Protein AF-A0A737YSY7-F1 (afdb_monomer_lite)

Radius of gyration: 17.4 Å; chains: 1; bounding box: 38×29×51 Å

pLDDT: mean 96.59, std 2.74, range [80.38, 98.69]

Structure (mmCIF, N/CA/C/O backbone):
data_AF-A0A737YSY7-F1
#
_entry.id   AF-A0A737YSY7-F1
#
loop_
_atom_site.group_PDB
_atom_site.id
_atom_site.type_symbol
_atom_site.label_atom_id
_atom_site.label_alt_id
_atom_site.label_comp_id
_atom_site.label_asym_id
_atom_site.label_entity_id
_atom_site.label_seq_id
_atom_site.pdbx_PDB_ins_code
_atom_site.Cartn_x
_atom_site.Cartn_y
_atom_site.Cartn_z
_atom_site.occupancy
_atom_site.B_iso_or_equiv
_atom_site.auth_seq_id
_atom_site.auth_comp_id
_atom_site.auth_asym_id
_atom_site.auth_atom_id
_atom_site.pdbx_PDB_model_num
ATOM 1 N N . ARG A 1 1 ? -13.186 1.602 22.359 1.00 80.38 1 ARG A N 1
ATOM 2 C CA . ARG A 1 1 ? -12.128 1.210 23.327 1.00 80.38 1 ARG A CA 1
ATOM 3 C C . ARG A 1 1 ? -12.661 0.271 24.410 1.00 80.38 1 ARG A C 1
ATOM 5 O O . ARG A 1 1 ? -12.109 -0.807 24.559 1.00 80.38 1 ARG A O 1
ATOM 12 N N . GLU A 1 2 ? -13.752 0.613 25.098 1.00 83.50 2 GLU A N 1
ATOM 13 C CA . GLU A 1 2 ? -14.370 -0.243 26.134 1.00 83.50 2 GLU A CA 1
ATOM 14 C C . GLU A 1 2 ? -14.746 -1.647 25.634 1.00 83.50 2 GLU A C 1
ATOM 16 O O . GLU A 1 2 ? -14.447 -2.635 26.296 1.00 83.50 2 GLU A O 1
ATOM 21 N N . THR A 1 3 ? -15.289 -1.763 24.416 1.00 86.44 3 THR A N 1
ATOM 22 C CA . THR A 1 3 ? -15.619 -3.062 23.800 1.00 86.44 3 THR A CA 1
ATOM 23 C C . THR A 1 3 ? -14.412 -3.995 23.664 1.00 86.44 3 THR A C 1
ATOM 25 O O . THR A 1 3 ? -14.547 -5.188 23.905 1.00 86.44 3 THR A O 1
ATOM 28 N N . LEU A 1 4 ? -13.231 -3.471 23.311 1.00 88.81 4 LEU A N 1
ATOM 29 C CA . LEU A 1 4 ? -12.008 -4.277 23.196 1.00 88.81 4 LEU A CA 1
ATOM 30 C C . LEU A 1 4 ? -11.541 -4.758 24.573 1.00 88.81 4 LEU A C 1
ATOM 32 O O . LEU A 1 4 ? -11.237 -5.937 24.729 1.00 88.81 4 LEU A O 1
ATOM 36 N N 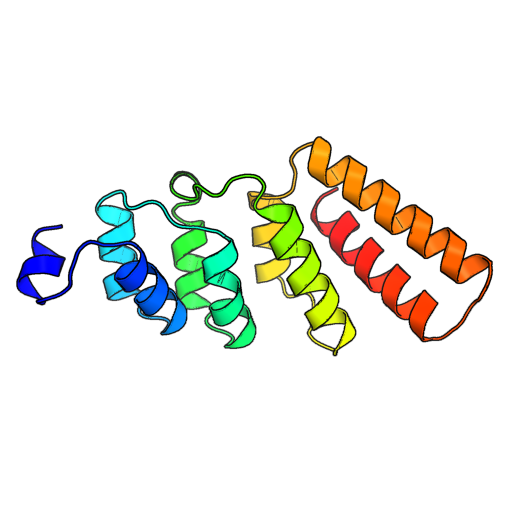. ASN A 1 5 ? -11.600 -3.890 25.587 1.00 87.31 5 ASN A N 1
ATOM 37 C CA . ASN A 1 5 ? -11.286 -4.267 26.965 1.00 87.31 5 ASN A CA 1
ATOM 38 C C . ASN A 1 5 ? -12.226 -5.372 27.480 1.00 87.31 5 ASN A C 1
ATOM 40 O O . ASN A 1 5 ? -11.761 -6.324 28.099 1.00 87.31 5 ASN A O 1
ATOM 44 N N . HIS A 1 6 ? -13.529 -5.299 27.181 1.00 90.81 6 HIS A N 1
ATOM 45 C CA . HIS A 1 6 ? -14.489 -6.356 27.534 1.00 90.81 6 HIS A CA 1
ATOM 46 C C . HIS A 1 6 ? -14.220 -7.684 26.808 1.00 90.81 6 HIS A C 1
ATOM 48 O O . HIS A 1 6 ? -14.585 -8.742 27.311 1.00 90.81 6 HIS A O 1
ATOM 54 N N . MET A 1 7 ? -13.566 -7.643 25.645 1.00 91.31 7 MET A N 1
ATOM 55 C CA . MET A 1 7 ? -13.109 -8.830 24.913 1.00 91.31 7 MET A CA 1
ATOM 56 C C . MET A 1 7 ? -11.739 -9.343 25.396 1.00 91.31 7 MET A C 1
ATOM 58 O O . MET A 1 7 ? -11.232 -10.311 24.836 1.00 91.31 7 MET A O 1
ATOM 62 N N . GLY A 1 8 ? -11.121 -8.701 26.396 1.00 92.06 8 GLY A N 1
ATOM 63 C CA . GLY A 1 8 ? -9.766 -9.026 26.851 1.00 92.06 8 GLY A CA 1
ATOM 64 C C . GLY A 1 8 ? -8.670 -8.641 25.851 1.00 92.06 8 GLY A C 1
ATOM 65 O O . GLY A 1 8 ? -7.577 -9.198 25.898 1.00 92.06 8 GLY A O 1
ATOM 66 N N . ILE A 1 9 ? -8.958 -7.718 24.929 1.00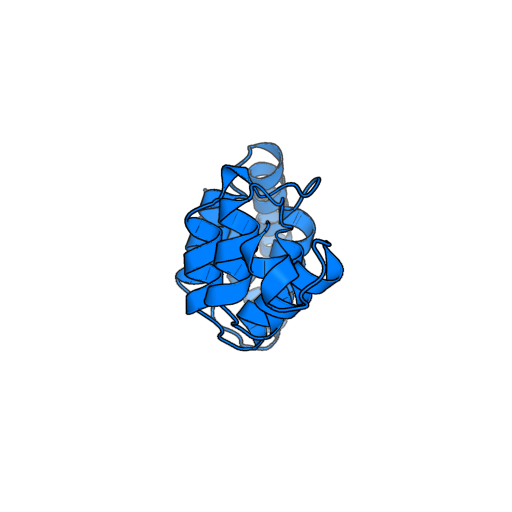 94.44 9 ILE A N 1
ATOM 67 C CA . ILE A 1 9 ? -8.035 -7.273 23.881 1.00 94.44 9 ILE A CA 1
ATOM 68 C C . ILE A 1 9 ? -7.389 -5.951 24.303 1.00 94.44 9 ILE A C 1
ATOM 70 O O . ILE A 1 9 ? -8.077 -4.952 24.521 1.00 94.44 9 ILE A O 1
ATOM 74 N N . THR A 1 10 ? -6.059 -5.937 24.380 1.00 94.81 10 THR A N 1
ATOM 75 C CA . THR A 1 10 ? -5.279 -4.747 24.740 1.00 94.81 10 THR A CA 1
ATOM 76 C C . THR A 1 10 ? -5.335 -3.689 23.639 1.00 94.81 10 THR A C 1
ATOM 78 O O . THR A 1 10 ? -5.218 -3.991 22.453 1.00 94.81 10 THR A O 1
ATOM 81 N N . TRP A 1 11 ? -5.499 -2.422 24.029 1.00 96.00 11 TRP A N 1
ATOM 82 C CA . TRP A 1 11 ? -5.446 -1.291 23.104 1.00 96.00 11 TRP A CA 1
ATOM 83 C C . TRP A 1 11 ? -3.992 -0.882 22.814 1.00 96.00 11 TRP A C 1
ATOM 85 O O . TRP A 1 11 ? -3.446 -0.017 23.500 1.00 96.00 11 TRP A O 1
ATOM 95 N N . ASP A 1 12 ? -3.360 -1.500 21.816 1.00 96.38 12 ASP A N 1
ATOM 96 C CA . ASP A 1 12 ? -1.985 -1.189 21.407 1.00 96.38 12 ASP A CA 1
ATOM 97 C C . ASP A 1 12 ? -1.701 -1.534 19.927 1.00 96.38 12 ASP A C 1
ATOM 99 O O . ASP A 1 12 ? -2.481 -2.210 19.251 1.00 96.38 12 ASP A O 1
ATOM 103 N N . ALA A 1 13 ? -0.572 -1.029 19.411 1.00 97.00 13 ALA A N 1
ATOM 104 C CA . ALA A 1 13 ? -0.203 -1.138 17.997 1.00 97.00 13 ALA A CA 1
ATOM 105 C C . ALA A 1 13 ? 0.132 -2.565 17.568 1.00 97.00 13 ALA A C 1
ATOM 107 O O . ALA A 1 13 ? -0.155 -2.943 16.433 1.00 97.00 13 ALA A O 1
ATOM 108 N N . PHE A 1 14 ? 0.710 -3.362 18.464 1.00 97.00 14 PHE A N 1
ATOM 109 C CA . PHE A 1 14 ? 1.028 -4.753 18.181 1.00 97.00 14 PHE A CA 1
ATOM 110 C C . PHE A 1 14 ? -0.258 -5.561 17.995 1.00 97.00 14 PHE A C 1
ATOM 112 O O . PHE A 1 14 ? -0.402 -6.282 17.009 1.00 97.00 14 PHE A O 1
ATOM 119 N N . THR A 1 15 ? -1.228 -5.369 18.886 1.00 97.50 15 THR A N 1
ATOM 120 C CA . THR A 1 15 ? -2.527 -6.036 18.834 1.00 97.50 15 THR A CA 1
ATOM 121 C C . THR A 1 15 ? -3.327 -5.627 17.595 1.00 97.50 15 THR A C 1
ATOM 123 O O . THR A 1 15 ? -3.873 -6.492 16.905 1.00 97.50 15 THR A O 1
ATOM 126 N N . MET A 1 16 ? -3.343 -4.332 17.255 1.00 97.94 16 MET A N 1
ATOM 127 C CA . MET A 1 16 ? -3.987 -3.839 16.033 1.00 97.94 16 MET A CA 1
ATOM 128 C C . MET A 1 16 ? -3.335 -4.411 14.768 1.00 97.94 16 MET A C 1
ATOM 130 O O . MET A 1 16 ? -4.025 -4.936 13.892 1.00 97.94 16 MET A O 1
ATOM 134 N N . ARG A 1 17 ? -2.000 -4.378 14.685 1.00 98.12 17 ARG A N 1
ATOM 135 C CA . ARG A 1 17 ? -1.256 -4.975 13.571 1.00 98.12 17 ARG A CA 1
ATOM 136 C C . ARG A 1 17 ? -1.568 -6.464 13.426 1.00 98.12 17 ARG A C 1
ATOM 138 O O . ARG A 1 17 ? -1.870 -6.913 12.327 1.00 98.12 17 ARG A O 1
ATOM 145 N N . ALA A 1 18 ? -1.555 -7.217 14.522 1.00 97.88 18 ALA A N 1
ATOM 146 C CA . ALA A 1 18 ? -1.839 -8.646 14.492 1.00 97.88 18 ALA A CA 1
ATOM 147 C C . ALA A 1 18 ? -3.284 -8.952 14.049 1.00 97.88 18 ALA A C 1
ATOM 149 O O . ALA A 1 18 ? -3.524 -9.966 13.397 1.00 97.88 18 ALA A O 1
ATOM 150 N N . ALA A 1 19 ? -4.254 -8.088 14.371 1.00 98.31 19 ALA A N 1
ATOM 151 C CA . ALA A 1 19 ? -5.618 -8.206 13.851 1.00 98.31 19 ALA A CA 1
ATOM 152 C C . ALA A 1 19 ? -5.664 -8.011 12.325 1.00 98.31 19 ALA A C 1
ATOM 154 O O . ALA A 1 19 ? -6.304 -8.802 11.632 1.00 98.31 19 ALA A O 1
ATOM 155 N N . ILE A 1 20 ? -4.920 -7.027 11.799 1.00 98.50 20 ILE A N 1
ATOM 156 C CA . ILE A 1 20 ? -4.785 -6.805 10.350 1.00 98.50 20 ILE A CA 1
ATOM 157 C C . ILE A 1 20 ? -4.175 -8.031 9.665 1.00 98.50 20 ILE A C 1
ATOM 159 O O . ILE A 1 20 ? -4.729 -8.538 8.693 1.00 98.50 20 ILE A O 1
ATOM 163 N N . GLU A 1 21 ? -3.067 -8.546 10.198 1.00 97.38 21 GLU A N 1
ATOM 164 C CA . GLU A 1 21 ? -2.360 -9.701 9.631 1.00 97.38 21 GLU A CA 1
ATOM 165 C C . GLU A 1 21 ? -3.222 -10.975 9.598 1.00 97.38 21 GLU A C 1
ATOM 167 O O . GLU A 1 21 ? -3.024 -11.808 8.721 1.00 97.38 21 GLU A O 1
ATOM 172 N N . ARG A 1 22 ? -4.200 -11.118 10.505 1.00 97.56 22 ARG A N 1
ATOM 173 C CA . ARG A 1 22 ? -5.139 -12.257 10.557 1.00 97.56 22 ARG A CA 1
ATOM 174 C C . ARG A 1 22 ? -6.451 -12.038 9.790 1.00 97.56 22 ARG A C 1
ATOM 176 O O . ARG A 1 22 ? -7.346 -12.873 9.902 1.00 97.56 22 ARG A O 1
ATOM 183 N N . ASN A 1 23 ? -6.598 -10.927 9.063 1.00 98.38 23 ASN A N 1
ATOM 184 C CA . ASN A 1 23 ? -7.861 -10.508 8.436 1.00 98.38 23 ASN A CA 1
ATOM 185 C C . ASN A 1 23 ? -9.036 -10.371 9.435 1.00 98.38 23 ASN A C 1
ATOM 187 O O . ASN A 1 23 ? -10.196 -10.557 9.069 1.00 98.38 23 ASN A O 1
ATOM 191 N N . ASP A 1 24 ? -8.767 -10.046 10.705 1.00 98.19 24 ASP A N 1
ATOM 192 C CA . ASP A 1 24 ? -9.801 -9.874 11.735 1.00 98.19 24 ASP A CA 1
ATOM 193 C C . ASP A 1 24 ? -10.456 -8.492 11.617 1.00 98.19 24 ASP A C 1
ATOM 195 O O . ASP A 1 24 ? -10.179 -7.553 12.367 1.00 98.19 24 ASP A O 1
ATOM 199 N N . THR A 1 25 ? -11.348 -8.364 10.637 1.00 98.25 25 THR A N 1
ATOM 200 C CA . THR A 1 25 ? -12.022 -7.099 10.321 1.00 98.25 25 THR A CA 1
ATOM 201 C C . THR A 1 25 ? -12.846 -6.554 11.483 1.00 98.25 25 THR A C 1
ATOM 203 O O . THR A 1 25 ? -12.970 -5.336 11.618 1.00 98.25 25 THR A O 1
ATOM 206 N N . ARG A 1 26 ? -13.367 -7.417 12.364 1.00 97.69 26 ARG A N 1
ATOM 207 C CA . ARG A 1 26 ? -14.130 -7.000 13.545 1.00 97.69 26 ARG A CA 1
ATOM 208 C C . ARG A 1 26 ? -13.231 -6.280 14.541 1.00 97.69 26 ARG A C 1
ATOM 210 O O . ARG A 1 26 ? -13.562 -5.174 14.965 1.00 97.69 26 ARG A O 1
ATOM 217 N N . VAL A 1 27 ? -12.112 -6.893 14.925 1.00 97.88 27 VAL A N 1
ATOM 218 C CA . VAL A 1 27 ? -11.180 -6.282 15.881 1.00 97.88 27 VAL A CA 1
ATOM 219 C C . VAL A 1 27 ? -10.521 -5.052 15.262 1.00 97.88 27 VAL A C 1
ATOM 221 O O . VAL A 1 27 ? -10.511 -3.995 15.894 1.00 97.88 27 VAL A O 1
ATOM 224 N N . THR A 1 28 ? -10.073 -5.136 14.005 1.00 98.56 28 THR A N 1
ATOM 225 C CA . THR A 1 28 ? -9.514 -3.991 13.272 1.00 98.56 28 THR A CA 1
ATOM 226 C C . THR A 1 28 ? -10.498 -2.818 13.223 1.00 98.56 28 THR A C 1
ATOM 228 O O . THR A 1 28 ? -10.107 -1.683 13.495 1.00 98.56 28 THR A O 1
ATOM 231 N N . ALA A 1 29 ? -11.788 -3.057 12.956 1.00 98.38 29 ALA A N 1
ATOM 232 C CA . ALA A 1 29 ? -12.790 -1.993 12.932 1.00 98.38 29 ALA A CA 1
ATOM 233 C C . ALA A 1 29 ? -12.945 -1.308 14.296 1.00 98.38 29 ALA A C 1
ATOM 235 O O . ALA A 1 29 ? -13.040 -0.085 14.345 1.00 98.38 29 ALA A O 1
ATOM 236 N N . LEU A 1 30 ? -12.920 -2.059 15.403 1.00 98.12 30 LEU A N 1
ATOM 237 C CA . LEU A 1 30 ? -13.020 -1.483 16.750 1.00 98.12 30 LEU A CA 1
ATOM 238 C C . LEU A 1 30 ? -11.838 -0.561 17.087 1.00 98.12 30 LEU A C 1
ATOM 240 O O . LEU A 1 30 ? -12.024 0.459 17.757 1.00 98.12 30 LEU A O 1
ATOM 244 N N . PHE A 1 31 ? -10.635 -0.897 16.617 1.00 98.38 31 PHE A N 1
ATOM 245 C CA . PHE A 1 31 ? -9.462 -0.030 16.731 1.00 98.38 31 PHE A CA 1
ATOM 246 C C . PHE A 1 31 ? -9.611 1.245 15.895 1.00 98.38 31 PHE A C 1
ATOM 248 O O . PHE A 1 31 ? -9.436 2.346 16.416 1.00 98.38 31 PHE A O 1
ATOM 255 N N . LEU A 1 32 ? -10.000 1.122 14.624 1.00 98.19 32 LEU A N 1
ATOM 256 C CA . LEU A 1 32 ? -10.174 2.276 13.732 1.00 98.19 32 LEU A CA 1
ATOM 257 C C . LEU A 1 32 ? -11.292 3.212 14.214 1.00 98.19 32 LEU A C 1
ATOM 259 O O . LEU A 1 32 ? -11.122 4.426 14.240 1.00 98.19 32 LEU A O 1
ATOM 263 N N . GLN A 1 33 ? -12.417 2.660 14.672 1.00 97.06 33 GLN A N 1
ATOM 264 C CA . GLN A 1 33 ? -13.532 3.431 15.235 1.00 97.06 33 GLN A CA 1
ATOM 265 C C . GLN A 1 33 ? -13.146 4.186 16.508 1.00 97.06 33 GLN A C 1
ATOM 267 O O . GLN A 1 33 ? -13.676 5.262 16.767 1.00 97.06 33 GLN A O 1
ATOM 272 N N . GLY A 1 34 ? -12.224 3.644 17.307 1.00 95.94 34 GLY A N 1
ATOM 273 C CA . GLY A 1 34 ? -11.680 4.351 18.465 1.00 95.94 34 GLY A CA 1
ATOM 274 C C . GLY A 1 34 ? -10.531 5.309 18.131 1.00 95.94 34 GLY A C 1
ATOM 275 O O . GLY A 1 34 ? -9.900 5.803 19.061 1.00 95.94 34 GLY A O 1
ATOM 276 N N . GLY A 1 35 ? -10.248 5.556 16.847 1.00 97.19 35 GLY A N 1
ATOM 277 C CA . GLY A 1 35 ? -9.251 6.527 16.392 1.00 97.19 35 GLY A CA 1
ATOM 278 C C . GLY A 1 35 ? -7.807 6.038 16.466 1.00 97.19 35 GLY A C 1
ATOM 279 O O . GLY A 1 35 ? -6.894 6.854 16.538 1.00 97.19 35 GLY A O 1
ATOM 280 N N . MET A 1 36 ? -7.576 4.723 16.492 1.00 97.62 36 MET A N 1
ATOM 281 C CA . MET A 1 36 ? -6.215 4.196 16.477 1.00 97.62 36 MET A CA 1
ATOM 282 C C . MET A 1 36 ? -5.553 4.418 15.116 1.00 97.62 36 MET A C 1
ATOM 284 O O . MET A 1 36 ? -6.072 3.967 14.092 1.00 97.62 36 MET A O 1
ATOM 288 N N . ASN A 1 37 ? -4.373 5.037 15.128 1.00 98.31 37 ASN A N 1
ATOM 289 C CA . ASN A 1 37 ? -3.537 5.146 13.940 1.00 98.31 37 ASN A CA 1
ATOM 290 C C . ASN A 1 37 ? -3.051 3.768 13.465 1.00 98.31 37 ASN A C 1
ATOM 292 O O . ASN A 1 37 ? -2.858 2.841 14.259 1.00 98.31 37 ASN A O 1
ATOM 296 N N . TRP A 1 38 ? -2.813 3.655 12.162 1.00 98.12 38 TRP A N 1
ATOM 297 C CA . TRP A 1 38 ? -2.263 2.468 11.516 1.00 98.12 38 TRP A CA 1
ATOM 298 C C . TRP A 1 38 ? -1.146 2.833 10.535 1.00 98.12 38 TRP A C 1
ATOM 300 O O . TRP A 1 38 ? -0.997 3.989 10.149 1.00 98.12 38 TRP A O 1
ATOM 310 N N . GLN A 1 39 ? -0.334 1.851 10.143 1.00 98.06 39 GLN A N 1
ATOM 311 C CA . GLN A 1 39 ? 0.798 2.058 9.232 1.00 98.06 39 GLN A CA 1
ATOM 312 C C . GLN A 1 39 ? 0.590 1.289 7.930 1.00 98.06 39 GLN A C 1
ATOM 314 O O . GLN A 1 39 ? 0.130 0.144 7.948 1.00 98.06 39 GLN A O 1
ATOM 319 N N . LEU A 1 40 ? 0.980 1.885 6.801 1.00 97.44 40 LEU A N 1
ATOM 320 C CA . LEU A 1 40 ? 0.905 1.236 5.493 1.00 97.44 40 LEU A CA 1
ATOM 321 C C . LEU A 1 40 ? 1.737 -0.050 5.465 1.00 97.44 40 LEU A C 1
ATOM 323 O O . LEU A 1 40 ? 1.297 -1.053 4.907 1.00 97.44 40 LEU A O 1
ATOM 327 N N . ALA A 1 41 ? 2.884 -0.067 6.142 1.00 96.50 41 ALA A N 1
ATOM 328 C CA . ALA A 1 41 ? 3.731 -1.246 6.290 1.00 96.50 41 ALA A CA 1
ATOM 329 C C . ALA A 1 41 ? 3.011 -2.467 6.898 1.00 96.50 41 ALA A C 1
ATOM 331 O O . ALA A 1 41 ? 3.413 -3.600 6.645 1.00 96.50 41 ALA A O 1
ATOM 332 N N . TRP A 1 42 ? 1.943 -2.279 7.683 1.00 97.12 42 TRP A N 1
ATOM 333 C CA . TRP A 1 42 ? 1.184 -3.396 8.266 1.00 97.12 42 TRP A CA 1
ATOM 334 C C . TRP A 1 42 ? 0.311 -4.118 7.233 1.00 97.12 42 TRP A C 1
ATOM 336 O O . TRP A 1 42 ? -0.164 -5.221 7.485 1.00 97.12 42 TRP A O 1
ATOM 346 N N . THR A 1 43 ? 0.119 -3.519 6.055 1.00 97.56 43 THR A N 1
ATOM 347 C CA . THR A 1 43 ? -0.658 -4.116 4.964 1.00 97.56 43 THR A CA 1
ATOM 348 C C . THR A 1 43 ? 0.134 -5.129 4.146 1.00 97.56 43 THR A C 1
ATOM 350 O O . THR A 1 43 ? -0.480 -5.933 3.454 1.00 97.56 43 THR A O 1
ATOM 353 N N . GLU A 1 44 ? 1.468 -5.146 4.241 1.00 94.19 44 GLU A N 1
ATOM 354 C CA . GLU A 1 44 ? 2.335 -6.012 3.425 1.00 94.19 44 GLU A CA 1
ATOM 355 C C . GLU A 1 44 ? 1.967 -7.495 3.575 1.00 94.19 44 GLU A C 1
ATOM 357 O O . GLU A 1 44 ? 1.715 -8.182 2.585 1.00 94.19 44 GLU A O 1
ATOM 362 N N . GLN A 1 45 ? 1.836 -7.975 4.815 1.00 94.81 45 GLN A N 1
ATOM 363 C CA . GLN A 1 45 ? 1.446 -9.361 5.080 1.00 94.81 45 GLN A CA 1
ATOM 364 C C . GLN A 1 45 ? 0.009 -9.650 4.621 1.00 94.81 45 GLN A C 1
ATOM 366 O O . GLN A 1 45 ? -0.263 -10.725 4.091 1.00 94.81 45 GLN A O 1
ATOM 371 N N . ALA A 1 46 ? -0.906 -8.690 4.786 1.00 97.50 46 ALA A N 1
ATOM 372 C CA . ALA A 1 46 ? -2.287 -8.827 4.331 1.00 97.50 46 ALA A CA 1
ATOM 373 C C . ALA A 1 46 ? -2.374 -8.910 2.794 1.00 97.50 46 ALA A C 1
ATOM 375 O O . ALA A 1 46 ? -3.151 -9.704 2.268 1.00 97.50 46 ALA A O 1
ATOM 376 N N . PHE A 1 47 ? -1.544 -8.159 2.064 1.00 97.31 47 PHE A N 1
ATOM 377 C CA . PHE A 1 47 ? -1.409 -8.287 0.612 1.00 97.31 47 PHE A CA 1
ATOM 378 C C . PHE A 1 47 ? -0.864 -9.660 0.214 1.00 97.31 47 PHE A C 1
ATOM 380 O O . PHE A 1 47 ? -1.476 -10.331 -0.618 1.00 97.31 47 PHE A O 1
ATOM 387 N N . ALA A 1 48 ? 0.230 -10.102 0.843 1.00 94.62 48 ALA A N 1
ATOM 388 C CA . ALA A 1 48 ? 0.848 -11.398 0.564 1.00 94.62 48 ALA A CA 1
ATOM 389 C C . ALA A 1 48 ? -0.107 -12.577 0.827 1.00 94.62 48 ALA A C 1
ATOM 391 O O . ALA A 1 48 ? -0.111 -13.556 0.083 1.00 94.62 48 ALA A O 1
ATOM 392 N N . ALA A 1 49 ? -0.952 -12.467 1.855 1.00 95.88 49 ALA A N 1
ATOM 393 C CA . ALA A 1 49 ? -1.934 -13.482 2.224 1.00 95.88 49 ALA A CA 1
ATOM 394 C C . ALA A 1 49 ? -3.299 -13.324 1.517 1.00 95.88 49 ALA A C 1
ATOM 396 O O . ALA A 1 49 ? -4.224 -14.094 1.778 1.00 95.88 49 ALA A O 1
ATOM 397 N N . GLY A 1 50 ? -3.460 -12.331 0.632 1.00 96.00 50 GLY A N 1
ATOM 398 C CA . GLY A 1 50 ? -4.705 -12.104 -0.110 1.00 96.00 50 GLY A CA 1
ATOM 399 C C . GLY A 1 50 ? -5.889 -11.659 0.759 1.00 96.00 50 GLY A C 1
ATOM 400 O O . GLY A 1 50 ? -7.041 -11.908 0.413 1.00 96.00 50 GLY A O 1
ATOM 401 N N . HIS A 1 51 ? -5.630 -11.014 1.895 1.00 97.81 51 HIS A N 1
ATOM 402 C CA . HIS A 1 51 ? -6.628 -10.580 2.876 1.00 97.81 51 HIS A CA 1
ATOM 403 C C . HIS A 1 51 ? -7.334 -9.293 2.424 1.00 97.81 51 HIS A C 1
ATOM 405 O O . HIS A 1 51 ? -7.110 -8.200 2.943 1.00 97.81 51 HIS A O 1
ATOM 411 N N . THR A 1 52 ? -8.179 -9.397 1.399 1.00 96.31 52 THR A N 1
ATOM 412 C CA . THR A 1 52 ? -8.782 -8.224 0.749 1.00 96.31 52 THR A CA 1
ATOM 413 C C . THR A 1 52 ? -9.748 -7.448 1.640 1.00 96.31 52 THR A C 1
ATOM 415 O O . THR A 1 52 ? -9.874 -6.239 1.473 1.00 96.31 52 THR A O 1
ATOM 418 N N . GLU A 1 53 ? -10.433 -8.107 2.575 1.00 98.31 53 GLU A N 1
ATOM 419 C CA . GLU A 1 53 ? -11.474 -7.478 3.398 1.00 98.31 53 GLU A CA 1
ATOM 420 C C . GLU A 1 53 ? -10.885 -6.463 4.379 1.00 98.31 53 GLU A C 1
ATOM 422 O O . GLU A 1 53 ? -11.369 -5.333 4.476 1.00 98.31 53 GLU A O 1
ATOM 427 N N . VAL A 1 54 ? -9.801 -6.827 5.070 1.00 98.62 54 VAL A N 1
ATOM 428 C CA . VAL A 1 54 ? -9.131 -5.904 5.988 1.00 98.62 54 VAL A CA 1
ATOM 429 C C . VAL A 1 54 ? -8.434 -4.762 5.251 1.00 98.62 54 VAL A C 1
ATOM 431 O O . VAL A 1 54 ? -8.459 -3.627 5.721 1.00 98.62 54 VAL A O 1
ATOM 434 N N . LEU A 1 55 ? -7.900 -5.016 4.052 1.00 98.69 55 LEU A N 1
ATOM 435 C CA . LEU A 1 55 ? -7.346 -3.970 3.188 1.00 98.69 55 LEU A CA 1
ATOM 436 C C . LEU A 1 55 ? -8.432 -2.961 2.771 1.00 98.69 55 LEU A C 1
ATOM 438 O O . LEU A 1 55 ? -8.258 -1.749 2.890 1.00 98.69 55 LEU A O 1
ATOM 442 N N . GLN A 1 56 ? -9.608 -3.444 2.364 1.00 98.56 56 GLN A N 1
ATOM 443 C CA . GLN A 1 56 ? -10.752 -2.575 2.069 1.00 98.56 56 GLN A CA 1
ATOM 444 C C . GLN A 1 56 ? -11.215 -1.786 3.293 1.00 98.56 56 GLN A C 1
ATOM 446 O O . GLN A 1 56 ? -11.598 -0.625 3.162 1.00 98.56 56 GLN A O 1
ATOM 451 N N . LEU A 1 57 ? -11.195 -2.402 4.477 1.00 98.69 57 LEU A N 1
ATOM 452 C CA . LEU A 1 57 ? -11.548 -1.728 5.720 1.00 98.69 57 LEU A CA 1
ATOM 453 C C . LEU A 1 57 ? -10.585 -0.572 6.019 1.00 98.69 57 LEU A C 1
ATOM 455 O O . LEU A 1 57 ? -11.049 0.528 6.304 1.00 98.69 57 LEU A O 1
ATOM 459 N N . LEU A 1 58 ? -9.272 -0.784 5.906 1.00 98.69 58 LEU A N 1
ATOM 460 C CA . LEU A 1 58 ? -8.266 0.259 6.150 1.00 98.69 58 LEU A CA 1
ATOM 461 C C . LEU A 1 58 ? -8.420 1.450 5.190 1.00 98.69 58 LEU A C 1
ATOM 463 O O . LEU A 1 58 ? -8.302 2.598 5.616 1.00 98.69 58 LEU A O 1
ATOM 467 N N . LEU A 1 59 ? -8.783 1.204 3.926 1.00 98.44 59 LEU A N 1
ATOM 468 C CA . LEU A 1 59 ? -9.071 2.262 2.946 1.00 98.44 59 LEU A CA 1
ATOM 469 C C . LEU A 1 59 ? -10.293 3.128 3.291 1.00 98.44 59 LEU A C 1
ATOM 471 O O . LEU A 1 59 ? -10.441 4.207 2.724 1.00 98.44 59 LEU A O 1
ATOM 475 N N . ARG A 1 60 ? -11.157 2.709 4.225 1.00 98.31 60 ARG A N 1
ATOM 476 C CA . ARG A 1 60 ? -12.241 3.560 4.758 1.00 98.31 60 ARG A CA 1
ATOM 477 C C . ARG A 1 60 ? -11.748 4.545 5.818 1.00 98.31 60 ARG A C 1
ATOM 479 O O . ARG A 1 60 ? -12.459 5.492 6.137 1.00 98.31 60 ARG A O 1
ATOM 486 N N . TYR A 1 61 ? -10.542 4.338 6.342 1.00 98.31 61 TYR A N 1
ATOM 487 C CA . TYR A 1 61 ? -9.920 5.161 7.378 1.00 98.31 61 TYR A CA 1
ATOM 488 C C . TYR A 1 61 ? -8.538 5.689 6.941 1.00 98.31 61 TYR A C 1
ATOM 490 O O . TYR A 1 61 ? -7.570 5.563 7.697 1.00 98.31 61 TYR A O 1
ATOM 498 N N . PRO A 1 62 ? -8.401 6.305 5.747 1.00 97.25 62 PRO A N 1
ATOM 499 C CA . PRO A 1 62 ? -7.100 6.745 5.241 1.00 97.25 62 PRO A CA 1
ATOM 500 C C . PRO A 1 62 ? -6.487 7.854 6.107 1.00 97.25 62 PRO A C 1
ATOM 502 O O . PRO A 1 62 ? -5.271 7.926 6.229 1.00 97.25 62 PRO A O 1
ATOM 505 N N . ALA A 1 63 ? -7.318 8.670 6.766 1.00 97.44 63 ALA A N 1
ATOM 506 C CA . ALA A 1 63 ? -6.876 9.733 7.670 1.00 97.44 63 ALA A CA 1
ATOM 507 C C . ALA A 1 63 ? -6.202 9.221 8.958 1.00 97.44 63 ALA A C 1
ATOM 509 O O . ALA A 1 63 ? -5.539 9.997 9.635 1.00 97.44 63 ALA A O 1
ATOM 510 N N . LEU A 1 64 ? -6.372 7.936 9.296 1.00 98.12 64 LEU A N 1
ATOM 511 C CA . LEU A 1 64 ? -5.698 7.297 10.433 1.00 98.12 64 LEU A CA 1
ATOM 512 C C . LEU A 1 64 ? -4.367 6.635 10.032 1.00 98.12 64 LEU A C 1
ATOM 514 O O . LEU A 1 64 ? -3.695 6.062 10.886 1.00 98.12 64 LEU A O 1
ATOM 518 N N . MET A 1 65 ? -3.983 6.678 8.751 1.00 97.81 65 MET A N 1
ATOM 519 C CA . MET A 1 65 ? -2.675 6.194 8.313 1.00 97.81 65 MET A CA 1
ATOM 520 C C . MET A 1 65 ? -1.600 7.204 8.731 1.00 97.81 65 MET A C 1
ATOM 522 O O . MET A 1 65 ? -1.543 8.308 8.193 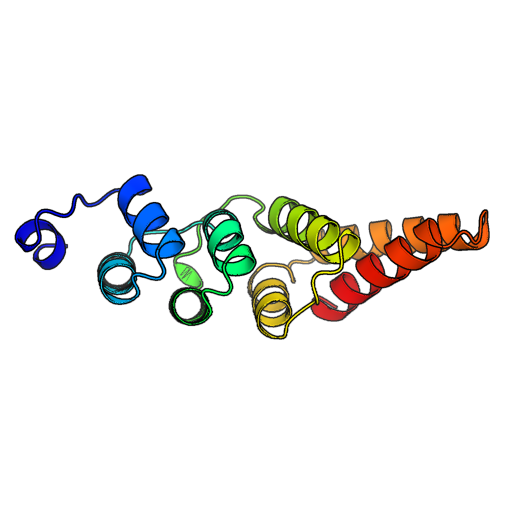1.00 97.81 65 MET A O 1
ATOM 526 N N . ASP A 1 66 ? -0.751 6.816 9.681 1.00 95.81 66 ASP A N 1
ATOM 527 C CA . ASP A 1 66 ? 0.295 7.658 10.269 1.00 95.81 66 ASP A CA 1
ATOM 528 C C . ASP A 1 66 ? 1.646 6.941 10.197 1.00 95.81 66 ASP A C 1
ATOM 530 O O . ASP A 1 66 ? 2.173 6.382 11.163 1.00 95.81 66 ASP A O 1
ATOM 534 N N . GLU A 1 67 ? 2.189 6.890 8.986 1.00 95.69 67 GLU A N 1
ATOM 535 C CA . GLU A 1 67 ? 3.535 6.403 8.732 1.00 95.69 67 GLU A CA 1
ATOM 536 C C . GLU A 1 67 ? 4.344 7.476 8.006 1.00 95.69 67 GLU A C 1
ATOM 538 O O . GLU A 1 67 ? 3.916 8.064 7.012 1.00 95.69 67 GLU A O 1
ATOM 543 N N . VAL A 1 68 ? 5.560 7.723 8.489 1.00 92.88 68 VAL A N 1
ATOM 544 C CA . VAL A 1 68 ? 6.474 8.685 7.874 1.00 92.88 68 VAL A CA 1
ATOM 545 C C . VAL A 1 68 ? 7.069 8.076 6.605 1.00 92.88 68 VAL A C 1
ATOM 547 O O . VAL A 1 68 ? 7.808 7.098 6.665 1.00 92.88 68 VAL A O 1
ATOM 550 N N . LYS A 1 69 ? 6.821 8.711 5.452 1.00 90.81 69 LYS A N 1
ATOM 551 C CA . LYS A 1 69 ? 7.320 8.282 4.124 1.00 90.81 69 LYS A CA 1
ATOM 552 C C . LYS A 1 69 ? 6.900 6.837 3.755 1.00 90.81 69 LYS A C 1
ATOM 554 O O . LYS A 1 69 ? 7.755 6.041 3.352 1.00 90.81 69 LYS A O 1
ATOM 559 N N . PRO A 1 70 ? 5.594 6.517 3.783 1.00 93.56 70 PRO A N 1
ATOM 560 C CA . PRO A 1 70 ? 5.092 5.138 3.703 1.00 93.56 70 PRO A CA 1
ATOM 561 C C . PRO A 1 70 ? 5.365 4.478 2.339 1.00 93.56 70 PRO A C 1
ATOM 563 O O . PRO A 1 70 ? 5.605 3.277 2.217 1.00 93.56 70 PRO A O 1
ATOM 566 N N . CYS A 1 71 ? 5.408 5.288 1.283 1.00 96.38 71 CYS A N 1
ATOM 567 C CA . CYS A 1 71 ? 5.470 4.809 -0.094 1.00 96.38 71 CYS A CA 1
ATOM 568 C C . CYS A 1 71 ? 6.791 4.190 -0.501 1.00 96.38 71 CYS A C 1
ATOM 570 O O . CYS A 1 71 ? 6.807 3.311 -1.356 1.00 96.38 71 CYS A O 1
ATOM 572 N N . ARG A 1 72 ? 7.914 4.624 0.086 1.00 93.56 72 ARG A N 1
ATOM 573 C CA . ARG A 1 72 ? 9.220 4.080 -0.302 1.00 93.56 72 ARG A CA 1
ATOM 574 C C . ARG A 1 72 ? 9.277 2.584 -0.024 1.00 93.56 72 ARG A C 1
ATOM 576 O O . ARG A 1 72 ? 9.716 1.830 -0.890 1.00 93.56 72 ARG A O 1
ATOM 583 N N . ARG A 1 73 ? 8.854 2.183 1.175 1.00 94.50 73 ARG A N 1
ATOM 584 C CA . ARG A 1 73 ? 8.836 0.783 1.586 1.00 94.50 73 ARG A CA 1
ATOM 585 C C . ARG A 1 73 ? 7.797 0.013 0.778 1.00 94.50 73 ARG A C 1
ATOM 587 O O . ARG A 1 73 ? 8.169 -0.941 0.108 1.00 94.50 73 ARG A O 1
ATOM 594 N N . PHE A 1 74 ? 6.563 0.512 0.733 1.00 97.19 74 PHE A N 1
ATOM 595 C CA . PHE A 1 74 ? 5.465 -0.136 0.016 1.00 97.19 74 PHE A CA 1
ATOM 596 C C . PHE A 1 74 ? 5.784 -0.414 -1.462 1.00 97.19 74 PHE A C 1
ATOM 598 O O . PHE A 1 74 ? 5.654 -1.546 -1.919 1.00 97.19 74 PHE A O 1
ATOM 605 N N . ILE A 1 75 ? 6.294 0.582 -2.198 1.00 97.56 75 ILE A N 1
ATOM 606 C CA . ILE A 1 75 ? 6.697 0.425 -3.605 1.00 97.56 75 ILE A CA 1
ATOM 607 C C . ILE A 1 75 ? 7.849 -0.576 -3.753 1.00 97.56 75 ILE A C 1
ATOM 609 O O . ILE A 1 75 ? 7.875 -1.331 -4.723 1.00 97.56 75 ILE A O 1
ATOM 613 N N . THR A 1 76 ? 8.800 -0.600 -2.814 1.00 96.00 76 THR A N 1
ATOM 614 C CA . THR A 1 76 ? 9.935 -1.538 -2.860 1.00 96.00 76 THR A CA 1
ATOM 615 C C . THR A 1 76 ? 9.458 -2.978 -2.682 1.00 96.00 76 THR A C 1
ATOM 617 O O . THR A 1 76 ? 9.821 -3.832 -3.490 1.00 96.00 76 THR A O 1
ATOM 620 N N . THR A 1 77 ? 8.615 -3.227 -1.675 1.00 96.06 77 THR A N 1
ATOM 621 C CA . THR A 1 77 ? 8.011 -4.541 -1.410 1.00 96.06 77 THR A CA 1
ATOM 622 C C . THR A 1 77 ? 7.187 -5.000 -2.614 1.00 96.06 77 THR A C 1
ATOM 624 O O . THR A 1 77 ? 7.480 -6.040 -3.196 1.00 96.06 77 THR A O 1
ATOM 627 N N . LEU A 1 78 ? 6.270 -4.155 -3.097 1.00 97.62 78 LEU A N 1
ATOM 628 C CA . LEU A 1 78 ? 5.446 -4.430 -4.276 1.00 97.62 78 LEU A CA 1
ATOM 629 C C . LEU A 1 78 ? 6.281 -4.719 -5.533 1.00 97.62 78 LEU A C 1
ATOM 631 O O . LEU A 1 78 ? 5.997 -5.658 -6.274 1.00 97.62 78 LEU A O 1
ATOM 635 N N . SER A 1 79 ? 7.336 -3.937 -5.777 1.00 97.50 79 SER A N 1
ATOM 636 C CA . SER A 1 79 ? 8.234 -4.159 -6.916 1.00 97.50 79 SER A CA 1
ATOM 637 C C . SER A 1 79 ? 8.928 -5.519 -6.831 1.00 97.50 79 SER A C 1
ATOM 639 O O . SER A 1 79 ? 9.101 -6.186 -7.853 1.00 97.50 79 SER A O 1
ATOM 641 N N . HIS A 1 80 ? 9.332 -5.934 -5.627 1.00 96.56 80 HIS A N 1
ATOM 642 C CA . HIS A 1 80 ? 9.948 -7.237 -5.413 1.00 96.56 80 HIS A CA 1
ATOM 643 C C . HIS A 1 80 ? 8.940 -8.374 -5.612 1.00 96.56 80 HIS A C 1
ATOM 645 O O . HIS A 1 80 ? 9.236 -9.308 -6.358 1.00 96.56 80 HIS A O 1
ATOM 651 N N . ASP A 1 81 ? 7.733 -8.262 -5.065 1.00 96.25 81 ASP A N 1
ATOM 652 C CA . ASP A 1 81 ? 6.680 -9.263 -5.257 1.00 96.25 81 ASP A CA 1
ATOM 653 C C . ASP A 1 81 ? 6.341 -9.428 -6.746 1.00 96.25 81 ASP A C 1
ATOM 655 O O . ASP A 1 81 ? 6.294 -10.545 -7.270 1.00 96.25 81 ASP A O 1
ATOM 659 N N . MET A 1 82 ? 6.221 -8.314 -7.477 1.00 97.62 82 MET A N 1
ATOM 660 C CA . MET A 1 82 ? 6.024 -8.326 -8.930 1.00 97.62 82 MET A CA 1
ATOM 661 C C . MET A 1 82 ? 7.201 -8.959 -9.680 1.00 97.62 82 MET A C 1
ATOM 663 O O . MET A 1 82 ? 7.003 -9.656 -10.677 1.00 97.62 82 MET A O 1
ATOM 667 N N . SER A 1 83 ? 8.434 -8.766 -9.201 1.00 97.12 83 SER A N 1
ATOM 668 C CA . SER A 1 83 ? 9.629 -9.390 -9.787 1.00 97.12 83 SER A CA 1
ATOM 669 C C . SER A 1 83 ? 9.649 -10.917 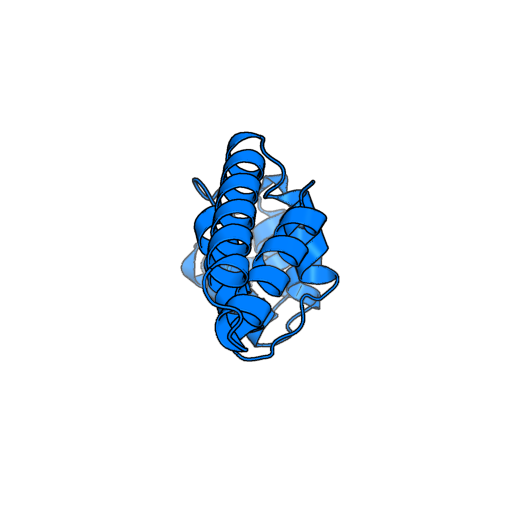-9.636 1.00 97.12 83 SER A C 1
ATOM 671 O O . SER A 1 83 ? 10.257 -11.590 -10.479 1.00 97.12 83 SER A O 1
ATOM 673 N N . SER A 1 84 ? 8.950 -11.425 -8.612 1.00 96.00 84 SER A N 1
ATOM 674 C CA . SER A 1 84 ? 8.721 -12.842 -8.300 1.00 96.00 84 SER A CA 1
ATOM 675 C C . SER A 1 84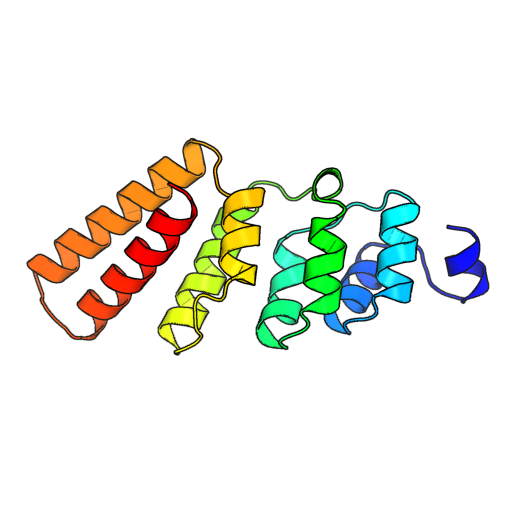 ? 7.460 -13.414 -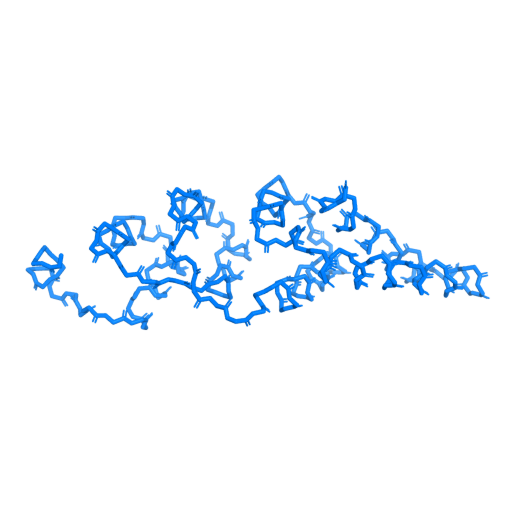8.967 1.00 96.00 84 SER A C 1
ATOM 677 O O . SER A 1 84 ? 7.182 -14.602 -8.832 1.00 96.00 84 SER A O 1
ATOM 679 N N . GLY A 1 85 ? 6.711 -12.596 -9.718 1.00 95.19 85 GLY A N 1
ATOM 680 C CA . GLY A 1 85 ? 5.542 -13.019 -10.494 1.00 95.19 85 GLY A CA 1
ATOM 681 C C . GLY A 1 85 ? 4.186 -12.608 -9.915 1.00 95.19 85 GLY A C 1
ATOM 682 O O . GLY A 1 85 ? 3.167 -12.893 -10.544 1.00 95.19 85 GLY A O 1
ATOM 683 N N . ALA A 1 86 ? 4.140 -11.920 -8.768 1.00 95.56 86 ALA A N 1
ATOM 684 C CA . ALA A 1 86 ? 2.880 -11.424 -8.223 1.00 95.56 86 ALA A CA 1
ATOM 685 C C . ALA A 1 86 ? 2.264 -10.342 -9.139 1.00 95.56 86 ALA A C 1
ATOM 687 O O . ALA A 1 86 ? 2.977 -9.499 -9.692 1.00 95.56 86 ALA A O 1
ATOM 688 N N . PRO A 1 87 ? 0.935 -10.325 -9.328 1.00 95.56 87 PRO A N 1
ATOM 689 C CA . PRO A 1 87 ? 0.293 -9.315 -10.156 1.00 95.56 87 PRO A CA 1
ATOM 690 C C . PRO A 1 87 ? 0.150 -7.974 -9.420 1.00 95.56 87 PRO A C 1
ATOM 692 O O . PRO A 1 87 ? -0.168 -7.925 -8.232 1.00 95.56 87 PRO A O 1
ATOM 695 N N . LEU A 1 88 ? 0.239 -6.867 -10.166 1.00 97.56 88 LEU A N 1
ATOM 696 C CA . LEU A 1 88 ? -0.217 -5.556 -9.695 1.00 97.56 88 LEU A CA 1
ATOM 697 C C . LEU A 1 88 ? -1.754 -5.513 -9.690 1.00 97.56 88 LEU A C 1
ATOM 699 O O . LEU A 1 88 ? -2.389 -5.139 -10.679 1.00 97.56 88 LEU A O 1
ATOM 703 N N . THR A 1 89 ? -2.356 -5.950 -8.586 1.00 97.31 89 THR A N 1
ATOM 704 C CA . THR A 1 89 ? -3.821 -6.001 -8.427 1.00 97.31 89 THR A CA 1
ATOM 705 C C . THR A 1 89 ? -4.467 -4.610 -8.382 1.00 97.31 89 THR A C 1
ATOM 707 O O . THR A 1 89 ? -3.807 -3.599 -8.133 1.00 97.31 89 THR A O 1
ATOM 710 N N . ALA A 1 90 ? -5.792 -4.555 -8.564 1.00 97.31 90 ALA A N 1
ATOM 711 C CA . ALA A 1 90 ? -6.563 -3.324 -8.377 1.00 97.31 90 ALA A CA 1
ATOM 712 C C . ALA A 1 90 ? -6.393 -2.741 -6.961 1.00 97.31 90 ALA A C 1
ATOM 714 O O . ALA A 1 90 ? -6.241 -1.533 -6.821 1.00 97.31 90 ALA A O 1
ATOM 715 N N . MET A 1 91 ? -6.323 -3.597 -5.931 1.00 97.94 91 MET A N 1
ATOM 716 C CA . MET A 1 91 ? -6.108 -3.164 -4.546 1.00 97.94 91 MET A CA 1
ATOM 717 C C . MET A 1 91 ? -4.765 -2.443 -4.380 1.00 97.94 91 MET A C 1
ATOM 719 O O . MET A 1 91 ? -4.723 -1.364 -3.797 1.00 97.94 91 MET A O 1
ATOM 723 N N . HIS A 1 92 ? -3.678 -2.979 -4.950 1.00 98.25 92 HIS A N 1
ATOM 724 C CA . HIS A 1 92 ? -2.376 -2.302 -4.924 1.00 98.25 92 HIS A CA 1
ATOM 725 C C . HIS A 1 92 ? -2.447 -0.919 -5.576 1.00 98.25 92 HIS A C 1
ATOM 727 O O . HIS A 1 92 ? -1.939 0.047 -5.013 1.00 98.25 92 HIS A O 1
ATOM 733 N N . LYS A 1 93 ? -3.117 -0.806 -6.731 1.00 98.44 93 LYS A N 1
ATOM 734 C CA . LYS A 1 93 ? -3.302 0.479 -7.420 1.00 98.44 93 LYS A CA 1
ATOM 735 C C . LYS A 1 93 ? -4.075 1.478 -6.561 1.00 98.44 93 LYS A C 1
ATOM 737 O O . LYS A 1 93 ? -3.631 2.610 -6.435 1.00 98.44 93 LYS A O 1
ATOM 742 N N . THR A 1 94 ? -5.164 1.064 -5.912 1.00 98.31 94 THR A N 1
ATOM 743 C CA . THR A 1 94 ? -5.928 1.944 -5.013 1.00 98.31 94 THR A CA 1
ATOM 744 C C . THR A 1 94 ? -5.075 2.447 -3.849 1.00 98.31 94 THR A C 1
ATOM 746 O O . THR A 1 94 ? -5.119 3.631 -3.522 1.00 98.31 94 THR A O 1
ATOM 749 N N . TYR A 1 95 ? -4.250 1.587 -3.251 1.00 98.44 95 TYR A N 1
ATOM 750 C CA . TYR A 1 95 ? -3.324 1.990 -2.189 1.00 98.44 95 TYR A CA 1
ATOM 751 C C . TYR A 1 95 ? -2.237 2.951 -2.686 1.00 98.44 95 TYR A C 1
ATOM 753 O O . TYR A 1 95 ? -1.982 3.971 -2.046 1.00 98.44 95 TYR A O 1
ATOM 761 N N . LEU A 1 96 ? -1.638 2.673 -3.847 1.00 98.44 96 LEU A N 1
ATOM 762 C CA . LEU A 1 96 ? -0.685 3.576 -4.496 1.00 98.44 96 LEU A CA 1
ATOM 763 C C . LEU A 1 96 ? -1.311 4.954 -4.760 1.00 98.44 96 LEU A C 1
ATOM 765 O O . LEU A 1 96 ? -0.727 5.973 -4.405 1.00 98.44 96 LEU A O 1
ATOM 769 N N . GLN A 1 97 ? -2.522 4.994 -5.313 1.00 98.00 97 GLN A N 1
ATOM 770 C CA . GLN A 1 97 ? -3.242 6.236 -5.606 1.00 98.00 97 GLN A CA 1
ATOM 771 C C . GLN A 1 97 ? -3.589 7.026 -4.342 1.00 98.00 97 GLN A C 1
ATOM 773 O O . GLN A 1 97 ? -3.491 8.252 -4.322 1.00 98.00 97 GLN A O 1
ATOM 778 N N . THR A 1 98 ? -3.969 6.317 -3.278 1.00 97.69 98 THR A N 1
ATOM 779 C CA . THR A 1 98 ? -4.403 6.931 -2.019 1.00 97.69 98 THR A CA 1
ATOM 780 C C . THR A 1 98 ? -3.226 7.514 -1.241 1.00 97.69 98 THR A C 1
ATOM 782 O O . THR A 1 98 ? -3.344 8.598 -0.677 1.00 97.69 98 THR A O 1
ATOM 785 N N . PHE A 1 99 ? -2.087 6.815 -1.199 1.00 97.12 99 PHE A N 1
ATOM 786 C CA . PHE A 1 99 ? -0.992 7.165 -0.289 1.00 97.12 99 PHE A CA 1
ATOM 787 C C . PHE A 1 99 ? 0.273 7.677 -0.990 1.00 97.12 99 PHE A C 1
ATOM 789 O O . PHE A 1 99 ? 1.097 8.322 -0.343 1.00 97.12 99 PHE A O 1
ATOM 796 N N . CYS A 1 100 ? 0.446 7.418 -2.291 1.00 97.50 100 CYS A N 1
ATOM 797 C CA . CYS A 1 100 ? 1.727 7.564 -2.998 1.00 97.50 100 CYS A CA 1
ATOM 798 C C . CYS A 1 100 ? 1.732 8.530 -4.180 1.00 97.50 100 CYS A C 1
ATOM 800 O O . CYS A 1 100 ? 2.681 8.538 -4.959 1.00 97.50 100 CYS A O 1
ATOM 802 N N . THR A 1 101 ? 0.735 9.404 -4.261 1.00 97.00 101 THR A N 1
ATOM 803 C CA . THR A 1 101 ? 0.593 10.429 -5.309 1.00 97.00 101 THR A CA 1
ATOM 804 C C . THR A 1 101 ? 1.211 11.779 -4.939 1.00 97.00 101 THR A C 1
ATOM 806 O O . THR A 1 101 ? 1.115 12.744 -5.694 1.00 97.00 101 THR A O 1
ATOM 809 N N . VAL A 1 102 ? 1.889 11.881 -3.788 1.00 95.19 102 VAL A N 1
ATOM 810 C CA . VAL A 1 102 ? 2.571 13.125 -3.398 1.00 95.19 102 VAL A CA 1
ATOM 811 C C . VAL A 1 102 ? 3.724 13.445 -4.367 1.00 95.19 102 VAL A C 1
ATOM 813 O O . VAL A 1 102 ? 4.461 12.527 -4.746 1.00 95.19 102 VAL A O 1
ATOM 816 N N . PRO A 1 103 ? 3.965 14.726 -4.721 1.00 96.62 103 PRO A N 1
ATOM 817 C CA . PRO A 1 103 ? 4.907 15.091 -5.786 1.00 96.62 103 PRO A CA 1
ATOM 818 C C . PRO A 1 103 ? 6.304 14.483 -5.633 1.00 96.62 103 PRO A C 1
ATOM 820 O O . PRO A 1 103 ? 6.865 13.954 -6.586 1.00 96.62 103 PRO A O 1
ATOM 823 N N . ALA A 1 104 ? 6.848 14.474 -4.413 1.00 95.81 104 ALA A N 1
ATOM 824 C CA . ALA A 1 104 ? 8.170 13.908 -4.148 1.00 95.81 104 ALA A CA 1
ATOM 825 C C . ALA A 1 104 ? 8.262 12.398 -4.452 1.00 95.81 104 ALA A C 1
ATOM 827 O O . ALA A 1 104 ? 9.322 11.914 -4.850 1.00 95.81 104 ALA A O 1
ATOM 828 N N . VAL A 1 105 ? 7.171 11.646 -4.268 1.00 96.94 105 VAL A N 1
ATOM 829 C CA . VAL A 1 105 ? 7.115 10.211 -4.585 1.00 96.94 105 VAL A CA 1
ATOM 830 C C . VAL A 1 105 ? 6.981 10.010 -6.091 1.00 96.94 105 VAL A C 1
ATOM 832 O O . VAL A 1 105 ? 7.733 9.213 -6.650 1.00 96.94 105 VAL A O 1
ATOM 835 N N . VAL A 1 106 ? 6.110 10.779 -6.751 1.00 97.94 106 VAL A N 1
ATOM 836 C CA . VAL A 1 106 ? 5.905 10.712 -8.208 1.00 97.94 106 VAL A CA 1
ATOM 837 C C . VAL A 1 106 ? 7.197 11.037 -8.961 1.00 97.94 106 VAL A C 1
ATOM 839 O O . VAL A 1 106 ? 7.628 10.246 -9.798 1.00 97.94 106 VAL A O 1
ATOM 842 N N . THR A 1 107 ? 7.885 12.130 -8.613 1.00 97.88 107 THR A N 1
ATOM 843 C CA . THR A 1 107 ? 9.166 12.512 -9.235 1.00 97.88 107 THR A CA 1
ATOM 844 C C . THR A 1 107 ? 10.234 11.436 -9.054 1.00 97.88 107 THR A C 1
ATOM 846 O O . THR A 1 107 ? 10.986 11.128 -9.980 1.00 97.88 107 THR A O 1
ATOM 849 N N . ARG A 1 108 ? 10.307 10.824 -7.865 1.00 96.62 108 ARG A N 1
ATOM 850 C CA . ARG A 1 108 ? 11.246 9.726 -7.614 1.00 96.62 108 ARG A CA 1
ATOM 851 C C . ARG A 1 108 ? 10.920 8.507 -8.477 1.00 96.62 108 ARG A C 1
ATOM 853 O O . ARG A 1 108 ? 11.825 7.942 -9.083 1.00 96.62 108 ARG A O 1
ATOM 860 N N . GLN A 1 109 ? 9.649 8.123 -8.555 1.00 98.00 109 GLN A N 1
ATOM 861 C CA . GLN A 1 109 ? 9.218 6.973 -9.348 1.00 98.00 109 GLN A CA 1
ATOM 862 C C . GLN A 1 109 ? 9.437 7.197 -10.853 1.00 98.00 109 GLN A C 1
ATOM 864 O O . GLN A 1 109 ? 9.838 6.273 -11.564 1.00 98.00 109 GLN A O 1
ATOM 869 N N . GLN A 1 110 ? 9.252 8.429 -11.333 1.00 98.19 110 GLN A N 1
ATOM 870 C CA . GLN A 1 110 ? 9.594 8.826 -12.699 1.00 98.19 110 GLN A CA 1
ATOM 871 C C . GLN A 1 110 ? 11.088 8.619 -12.975 1.00 98.19 110 GLN A C 1
ATOM 873 O O . GLN A 1 110 ? 11.456 7.990 -13.968 1.00 98.19 110 GLN A O 1
ATOM 878 N N . HIS A 1 111 ? 11.954 9.097 -12.076 1.00 98.00 111 HIS A N 1
ATOM 879 C CA . HIS A 1 111 ? 13.399 8.910 -12.193 1.00 98.00 111 HIS A CA 1
ATOM 880 C C . HIS A 1 111 ? 13.785 7.422 -12.199 1.00 98.00 111 HIS A C 1
ATOM 882 O O . HIS A 1 111 ? 14.553 6.987 -13.057 1.00 98.00 111 HIS A O 1
ATOM 888 N N . ASP A 1 112 ? 13.231 6.618 -11.289 1.00 96.94 112 ASP A N 1
ATOM 889 C CA . ASP A 1 112 ? 13.521 5.181 -11.204 1.00 96.94 112 ASP A CA 1
ATOM 890 C C . ASP A 1 112 ? 13.076 4.427 -12.477 1.00 96.94 112 ASP A C 1
ATOM 892 O O . ASP A 1 112 ? 13.781 3.525 -12.951 1.00 96.94 112 ASP A O 1
ATOM 896 N N . THR A 1 113 ? 11.961 4.851 -13.082 1.00 98.06 113 THR A N 1
ATOM 897 C CA . THR A 1 113 ? 11.457 4.336 -14.366 1.00 98.06 113 THR A CA 1
ATOM 898 C C . THR A 1 113 ? 12.380 4.701 -15.527 1.00 98.06 113 THR A C 1
ATOM 900 O O . THR A 1 113 ? 12.729 3.831 -16.328 1.00 98.06 113 THR A O 1
ATOM 903 N N . GLU A 1 114 ? 12.853 5.948 -15.595 1.00 98.12 114 GLU A N 1
ATOM 904 C CA . GLU A 1 114 ? 13.795 6.380 -16.634 1.00 98.12 114 GLU A CA 1
ATOM 905 C C . GLU A 1 114 ? 15.135 5.639 -16.522 1.00 98.12 114 GLU A C 1
ATOM 907 O O . GLU A 1 114 ? 15.665 5.129 -17.508 1.00 98.12 114 GLU A O 1
ATOM 912 N N . GLN A 1 115 ? 15.647 5.448 -15.305 1.00 97.88 115 GLN A N 1
ATOM 913 C CA . GLN A 1 115 ? 16.851 4.642 -15.092 1.00 97.88 115 GLN A CA 1
ATOM 914 C C . GLN A 1 115 ? 16.655 3.182 -15.528 1.00 97.88 115 GLN A C 1
ATOM 916 O O . GLN A 1 115 ? 17.563 2.570 -16.097 1.00 97.88 115 GLN A O 1
ATOM 921 N N . ALA A 1 116 ? 15.475 2.598 -15.291 1.00 97.25 116 ALA A N 1
ATOM 922 C CA . ALA A 1 116 ? 15.157 1.259 -15.784 1.00 97.25 116 ALA A CA 1
ATOM 923 C C . ALA A 1 116 ? 15.104 1.209 -17.319 1.00 97.25 116 ALA A C 1
ATOM 925 O O . ALA A 1 116 ? 15.589 0.243 -17.916 1.00 97.25 116 ALA A O 1
ATOM 926 N N . ARG A 1 117 ? 14.588 2.266 -17.958 1.00 98.12 117 ARG A N 1
ATOM 927 C CA . ARG A 1 117 ? 14.542 2.407 -19.417 1.00 98.12 117 ARG A CA 1
ATOM 928 C C . ARG A 1 117 ? 15.944 2.456 -20.013 1.00 98.12 117 ARG A C 1
ATOM 930 O O . ARG A 1 117 ? 16.235 1.665 -20.911 1.00 98.12 117 ARG A O 1
ATOM 937 N N . LEU A 1 118 ? 16.824 3.297 -19.472 1.00 98.12 118 LEU A N 1
ATOM 938 C CA . LEU A 1 118 ? 18.220 3.397 -19.908 1.00 98.12 118 LEU A CA 1
ATOM 939 C C . LEU A 1 118 ? 18.954 2.053 -19.777 1.00 98.12 118 LEU A C 1
ATOM 941 O O . LEU A 1 118 ? 19.623 1.619 -20.715 1.00 98.12 118 LEU A O 1
ATOM 945 N N . ARG A 1 119 ? 18.772 1.331 -18.660 1.00 97.25 119 ARG A N 1
ATOM 946 C CA . ARG A 1 119 ? 19.353 -0.015 -18.475 1.00 97.25 119 ARG A CA 1
ATOM 947 C C . ARG A 1 119 ? 18.856 -1.020 -19.514 1.00 97.25 119 ARG A C 1
ATOM 949 O O . ARG A 1 119 ? 19.652 -1.802 -20.034 1.00 97.25 119 ARG A O 1
ATOM 956 N N . ALA A 1 120 ? 17.559 -1.012 -19.820 1.00 97.38 120 ALA A N 1
ATOM 957 C CA . ALA A 1 120 ? 16.971 -1.909 -20.813 1.00 97.38 120 ALA A CA 1
ATOM 958 C C . ALA A 1 120 ? 17.429 -1.589 -22.244 1.00 97.38 120 ALA A C 1
ATOM 960 O O . ALA A 1 120 ? 17.618 -2.515 -23.030 1.00 97.38 120 ALA A O 1
ATOM 961 N N . GLN A 1 121 ? 17.646 -0.311 -22.567 1.00 96.50 121 GLN A N 1
ATOM 962 C CA . GLN A 1 121 ? 18.206 0.114 -23.853 1.00 96.50 121 GLN A CA 1
ATOM 963 C C . GLN A 1 121 ? 19.680 -0.282 -23.990 1.00 96.50 121 GLN A C 1
ATOM 965 O O . GLN A 1 121 ? 20.068 -0.843 -25.011 1.00 96.50 121 GLN A O 1
ATOM 970 N N . ALA A 1 122 ? 20.487 -0.047 -22.951 1.00 97.31 122 ALA A N 1
ATOM 971 C CA . ALA A 1 122 ? 21.909 -0.384 -22.955 1.00 97.31 122 ALA A CA 1
ATOM 972 C C . ALA A 1 122 ? 22.156 -1.903 -22.977 1.00 97.31 122 ALA A C 1
ATOM 974 O O . ALA A 1 122 ? 23.079 -2.379 -23.636 1.00 97.31 122 ALA A O 1
ATOM 975 N N . ARG A 1 123 ? 21.334 -2.682 -22.259 1.00 96.50 123 ARG A N 1
ATOM 976 C CA . ARG A 1 123 ? 21.415 -4.148 -22.213 1.00 96.50 123 ARG A CA 1
ATOM 977 C C . ARG A 1 123 ? 20.006 -4.761 -22.201 1.00 96.50 123 ARG A C 1
ATOM 979 O O . ARG A 1 123 ? 19.409 -4.881 -21.129 1.00 96.50 123 ARG A O 1
ATOM 986 N N . PRO A 1 124 ? 19.474 -5.222 -23.344 1.00 94.31 124 PRO A N 1
ATOM 987 C CA . PRO A 1 124 ? 18.086 -5.682 -23.460 1.00 94.31 124 PRO A CA 1
ATOM 988 C C . PRO A 1 124 ? 17.868 -7.130 -22.975 1.00 94.31 124 PRO A C 1
ATOM 990 O O . PRO A 1 124 ? 17.333 -7.968 -23.704 1.00 94.31 124 PRO A O 1
ATOM 993 N N . SER A 1 125 ? 18.257 -7.440 -21.734 1.00 96.62 125 SER A N 1
ATOM 994 C CA . SER A 1 125 ? 18.010 -8.746 -21.103 1.00 96.62 125 SER A CA 1
ATOM 995 C C . SER A 1 125 ? 16.551 -8.916 -20.657 1.00 96.62 125 SER A C 1
ATOM 997 O O . SER A 1 125 ? 15.821 -7.937 -20.478 1.00 96.62 125 SER A O 1
ATOM 999 N N . ALA A 1 126 ? 16.126 -10.165 -20.435 1.00 96.50 126 ALA A N 1
ATOM 1000 C CA . ALA A 1 126 ? 14.809 -10.466 -19.868 1.00 96.50 126 ALA A CA 1
ATOM 1001 C C . ALA A 1 126 ? 14.599 -9.768 -18.511 1.00 96.50 126 ALA A C 1
ATOM 1003 O O . ALA A 1 126 ? 13.546 -9.176 -18.285 1.00 96.50 126 ALA A O 1
ATOM 1004 N N . ASP A 1 127 ? 15.626 -9.749 -17.656 1.00 95.56 127 ASP A N 1
ATOM 1005 C CA . ASP A 1 127 ? 15.569 -9.077 -16.356 1.00 95.56 127 ASP A CA 1
ATOM 1006 C C . ASP A 1 127 ? 15.411 -7.562 -16.478 1.00 95.56 127 ASP A C 1
ATOM 1008 O O . ASP A 1 127 ? 14.564 -6.981 -15.801 1.00 95.56 127 ASP A O 1
ATOM 1012 N N . ASN A 1 128 ? 16.161 -6.907 -17.370 1.00 97.12 128 ASN A N 1
ATOM 1013 C CA . ASN A 1 128 ? 16.045 -5.459 -17.545 1.00 97.12 128 ASN A CA 1
ATOM 1014 C C . ASN A 1 128 ? 14.677 -5.068 -18.121 1.00 97.12 128 ASN A C 1
ATOM 1016 O O . ASN A 1 128 ? 14.079 -4.091 -17.673 1.00 97.12 128 ASN A O 1
ATOM 1020 N N . LYS A 1 129 ? 14.140 -5.860 -19.060 1.00 97.56 129 LYS A N 1
ATOM 1021 C CA . LYS A 1 129 ? 12.776 -5.674 -19.583 1.00 97.56 129 LYS A CA 1
ATOM 1022 C C . LYS A 1 129 ? 11.720 -5.875 -18.492 1.00 97.56 129 LYS A C 1
ATOM 1024 O O . LYS A 1 129 ? 10.773 -5.094 -18.416 1.00 97.56 129 LYS A O 1
ATOM 1029 N N . LYS A 1 130 ? 11.892 -6.888 -17.633 1.00 97.31 130 LYS A N 1
ATOM 1030 C CA . LYS A 1 130 ? 11.012 -7.154 -16.485 1.00 97.31 130 LYS A CA 1
ATOM 1031 C C . LYS A 1 130 ? 10.993 -5.967 -15.524 1.00 97.31 130 LYS A C 1
ATOM 1033 O O . LYS A 1 130 ? 9.918 -5.466 -15.210 1.00 97.31 130 LYS A O 1
ATOM 1038 N N . TRP A 1 131 ? 12.161 -5.483 -15.107 1.00 97.25 131 TRP A N 1
ATOM 1039 C CA . TRP A 1 131 ? 12.256 -4.343 -14.196 1.00 97.25 131 TRP A CA 1
ATOM 1040 C C . TRP A 1 131 ? 11.691 -3.058 -14.795 1.00 97.25 131 TRP A C 1
ATOM 1042 O O . TRP A 1 131 ? 10.970 -2.355 -14.096 1.00 97.25 131 TRP A O 1
ATOM 1052 N N . LEU A 1 132 ? 11.937 -2.779 -16.080 1.00 98.31 132 LEU A N 1
ATOM 1053 C CA . LEU A 1 132 ? 11.301 -1.652 -16.767 1.00 98.31 132 LEU A CA 1
ATOM 1054 C C . LEU A 1 132 ? 9.772 -1.757 -16.706 1.00 98.31 132 LEU A C 1
ATOM 1056 O O . LEU A 1 132 ? 9.120 -0.815 -16.273 1.00 98.31 132 LEU A O 1
ATOM 1060 N N . LYS A 1 133 ? 9.204 -2.921 -17.049 1.00 98.25 133 LYS A N 1
ATOM 1061 C CA . LYS A 1 133 ? 7.752 -3.143 -16.988 1.00 98.25 133 LYS A CA 1
ATOM 1062 C C . LYS A 1 133 ? 7.182 -2.905 -15.585 1.00 98.25 133 LYS A C 1
ATOM 1064 O O . LYS A 1 133 ? 6.116 -2.312 -15.468 1.00 98.25 133 LYS A O 1
ATOM 1069 N N . ILE A 1 134 ? 7.874 -3.363 -14.538 1.00 98.44 134 ILE A N 1
ATOM 1070 C CA . ILE A 1 134 ? 7.452 -3.171 -13.141 1.00 98.44 134 ILE A CA 1
ATOM 1071 C C . ILE A 1 134 ? 7.464 -1.685 -12.771 1.00 98.44 134 ILE A C 1
ATOM 1073 O O . ILE A 1 134 ? 6.459 -1.177 -12.282 1.00 98.44 134 ILE A O 1
ATOM 1077 N N . GLN A 1 135 ? 8.573 -0.986 -13.033 1.00 98.06 135 GLN A N 1
ATOM 1078 C CA . GLN A 1 135 ? 8.706 0.428 -12.673 1.00 98.06 135 GLN A CA 1
ATOM 1079 C C . GLN A 1 135 ? 7.701 1.305 -13.428 1.00 98.06 135 GLN A C 1
ATOM 1081 O O . GLN A 1 135 ? 7.058 2.144 -12.801 1.00 98.06 135 GLN A O 1
ATOM 1086 N N . SER A 1 136 ? 7.492 1.044 -14.725 1.00 98.38 136 SER A N 1
ATOM 1087 C CA . SER A 1 136 ? 6.457 1.716 -15.518 1.00 98.38 136 SER A CA 1
ATOM 1088 C C . SER A 1 136 ? 5.058 1.458 -14.962 1.00 98.38 136 SER A C 1
ATOM 1090 O O . SER A 1 136 ? 4.330 2.406 -14.714 1.00 98.38 136 SER A O 1
ATOM 1092 N N . ALA A 1 137 ? 4.700 0.205 -14.663 1.00 98.50 137 ALA A N 1
ATOM 1093 C CA . ALA A 1 137 ? 3.366 -0.116 -14.153 1.00 98.50 137 ALA A CA 1
ATOM 1094 C C . ALA A 1 137 ? 3.050 0.544 -12.798 1.00 98.50 137 ALA A C 1
ATOM 1096 O O . ALA A 1 137 ? 1.895 0.872 -12.534 1.00 98.50 137 ALA A O 1
ATOM 1097 N N . ILE A 1 138 ? 4.056 0.716 -11.932 1.00 98.31 138 ILE A N 1
ATOM 1098 C CA . ILE A 1 138 ? 3.899 1.435 -10.660 1.00 98.31 138 ILE A CA 1
ATOM 1099 C C . ILE A 1 138 ? 3.813 2.943 -10.902 1.00 98.31 138 ILE A C 1
ATOM 1101 O O . ILE A 1 138 ? 2.980 3.596 -10.279 1.00 98.31 138 ILE A O 1
ATOM 1105 N N . TYR A 1 139 ? 4.637 3.492 -11.801 1.00 98.19 139 TYR A N 1
ATOM 1106 C CA . TYR A 1 139 ? 4.584 4.907 -12.168 1.00 98.19 139 TYR A CA 1
ATOM 1107 C C . TYR A 1 139 ? 3.217 5.295 -12.741 1.00 98.19 139 TYR A C 1
ATOM 1109 O O . TYR A 1 139 ? 2.592 6.215 -12.227 1.00 98.19 139 TYR A O 1
ATOM 1117 N N . ASP A 1 140 ? 2.707 4.517 -13.697 1.00 98.12 140 ASP A N 1
ATOM 1118 C CA . ASP A 1 140 ? 1.392 4.709 -14.323 1.00 98.12 140 ASP A CA 1
ATOM 1119 C C . ASP A 1 140 ? 0.228 4.602 -13.319 1.00 98.12 140 ASP A C 1
ATOM 1121 O O . ASP A 1 140 ? -0.888 5.029 -13.595 1.00 98.12 140 ASP A O 1
ATOM 1125 N N . ALA A 1 141 ? 0.440 3.980 -12.154 1.00 97.81 141 ALA A N 1
ATOM 1126 C CA . ALA A 1 141 ? -0.584 3.897 -11.116 1.00 97.81 141 ALA A CA 1
ATOM 1127 C C . ALA A 1 141 ? -0.665 5.168 -10.253 1.00 97.81 141 ALA A C 1
ATOM 1129 O O . ALA A 1 141 ? -1.681 5.364 -9.588 1.00 97.81 141 ALA A O 1
ATOM 1130 N N . ILE A 1 142 ? 0.382 6.001 -10.233 1.00 97.00 142 ILE A N 1
ATOM 1131 C CA . ILE A 1 142 ? 0.479 7.204 -9.387 1.00 97.00 142 ILE A CA 1
ATOM 1132 C C . ILE A 1 142 ? 0.639 8.512 -10.176 1.00 97.00 142 ILE A C 1
ATOM 1134 O O . ILE A 1 142 ? 0.720 9.571 -9.551 1.00 97.00 142 ILE A O 1
ATOM 1138 N N . HIS A 1 143 ? 0.703 8.440 -11.507 1.00 91.50 143 HIS A N 1
ATOM 1139 C CA . HIS A 1 143 ? 0.793 9.566 -12.436 1.00 91.50 143 HIS A CA 1
ATOM 1140 C C . HIS A 1 143 ? -0.387 9.545 -13.406 1.00 91.50 143 HIS A C 1
ATOM 1142 O O . HIS A 1 143 ? -0.975 10.631 -13.603 1.00 91.50 143 HIS A O 1
#

Foldseek 3Di:
DVVCVVVVHDLDQVSLLVCLLVLVLVVVLVNVVVLAAHEPVSCLNCVVVVSVNSLVSVLVRLVSHDDDPRVVVLLVSQLVVVLVPDDCDPSVLSVCQSPQLPPVNLVVLVVQLVVLVVVCVVPVDPSSVSSNVSSVVSSVSRD

Sequence (143 aa):
RETLNHMGITWDAFTMRAAIERNDTRVTALFLQGGMNWQLAWTEQAFAAGHTEVLQLLLRYPALMDEVKPCRRFITTLSHDMSSGAPLTAMHKTYLQTFCTVPAVVTRQQHDTEQARLRAQARPSADNKKWLKIQSAIYDAIH

Secondary structure (DSSP, 8-state):
-HHHHHTT---SHHHHHHHHHTT-HHHHHHHHHTT--B-GGGHHHHHHTT-HHHHHHHTT-GGGB--SSHHHHHHHHHHHHHHTT----HHHHHHHHHHS-SHHHHHHHHHHHHHHHHHHHHS--HHHHHHHHHHHHHHHHH-

Organism: Salmonella typhimurium (NCBI:txid90371)